Protein AF-A0A0B1T1C2-F1 (afdb_monomer_lite)

Radius of gyration: 18.58 Å; chains: 1; bounding box: 40×43×43 Å

Foldseek 3Di:
DFDAPVQAQPFDWDDDPNDTDTFWGWHDKPDHPDPPDPDIDTDTDGVVVCVVVVCVVVVPDPVVVVVPPPPVVVVVVVVVVVVVVVPDD

Sequence (89 aa):
MNFFQGDSGGPLFYSSDGIFTLLGITSSTSDACTKSSTGGESYFIDVRANLDWICDETGTDFFYKFTSLPGVMLERIQKKRKQKETNVP

Organism: Oesophagostomum dentatum (NCBI:txid61180)

InterPro domains:
  IPR001254 Serine proteases, trypsin domain [PF00089] (4-54)
  IPR009003 Peptidase S1, PA clan [SSF50494] (2-60)

pLDDT: mean 74.26, std 17.13, range [44.25, 96.19]

Secondary structure (DSSP, 8-state):
-PPPGGGTT-EEEEEETTEEEEEEEEEEESS-S-TT-TT--EEEEEGGGGHHHHHHHHT--THHHHTTS-THHHHHHHHHHHHHHTT--

Structure (mmCIF, N/CA/C/O backbone):
data_AF-A0A0B1T1C2-F1
#
_entry.id   AF-A0A0B1T1C2-F1
#
loop_
_atom_site.group_PDB
_atom_site.id
_atom_site.type_symbol
_atom_site.label_atom_id
_atom_site.label_alt_id
_atom_site.label_comp_id
_atom_site.label_asym_id
_atom_site.label_entity_id
_atom_site.label_seq_id
_atom_site.pdbx_PDB_ins_code
_atom_site.Cartn_x
_atom_site.Cartn_y
_atom_site.Cartn_z
_atom_site.occupancy
_atom_site.B_iso_or_equiv
_atom_site.auth_seq_id
_atom_site.auth_comp_id
_atom_site.auth_asym_id
_atom_site.auth_atom_id
_atom_site.pdbx_PDB_model_num
ATOM 1 N N . MET A 1 1 ? 3.128 0.407 -16.172 1.00 48.94 1 MET A N 1
ATOM 2 C CA . MET A 1 1 ? 3.986 1.114 -15.201 1.00 48.94 1 MET A CA 1
ATOM 3 C C . MET A 1 1 ? 5.022 0.098 -14.787 1.00 48.94 1 MET A C 1
ATOM 5 O O . MET A 1 1 ? 4.627 -0.913 -14.227 1.00 48.94 1 MET A O 1
ATOM 9 N N . ASN A 1 2 ? 6.276 0.292 -15.186 1.00 57.12 2 ASN A N 1
ATOM 10 C CA . ASN A 1 2 ? 7.330 -0.687 -14.931 1.00 57.12 2 ASN A CA 1
ATOM 11 C C . ASN A 1 2 ? 8.112 -0.205 -13.711 1.00 57.12 2 ASN A C 1
ATOM 13 O O . ASN A 1 2 ? 8.564 0.939 -13.703 1.00 57.12 2 ASN A O 1
ATOM 17 N N . PHE A 1 3 ? 8.210 -1.053 -12.691 1.00 63.12 3 PHE A N 1
ATOM 18 C CA . PHE A 1 3 ? 8.968 -0.782 -11.472 1.00 63.12 3 PHE A CA 1
ATOM 19 C C . PHE A 1 3 ? 10.413 -1.246 -11.657 1.00 63.12 3 PHE A C 1
ATOM 21 O O . PHE A 1 3 ? 10.665 -2.264 -12.308 1.00 63.12 3 PHE A O 1
ATOM 28 N N . PHE A 1 4 ? 11.363 -0.497 -11.109 1.00 70.38 4 PHE A N 1
ATOM 29 C CA . PHE A 1 4 ? 12.789 -0.807 -11.190 1.00 70.38 4 PHE A CA 1
ATOM 30 C C . PHE A 1 4 ? 13.301 -1.403 -9.874 1.00 70.38 4 PHE A C 1
ATOM 32 O O . PHE A 1 4 ? 12.621 -1.372 -8.853 1.00 70.38 4 PHE A O 1
ATOM 39 N N . GLN A 1 5 ? 14.536 -1.919 -9.868 1.00 72.69 5 GLN A N 1
ATOM 40 C CA . GLN A 1 5 ? 15.147 -2.492 -8.655 1.00 72.69 5 GLN A CA 1
ATOM 41 C C . GLN A 1 5 ? 15.154 -1.533 -7.454 1.00 72.69 5 GLN A C 1
ATOM 43 O O . GLN A 1 5 ? 15.019 -1.985 -6.321 1.00 72.69 5 GLN A O 1
ATOM 48 N N . GLY A 1 6 ? 15.265 -0.222 -7.693 1.00 78.69 6 GLY A N 1
ATOM 49 C CA . GLY A 1 6 ? 15.210 0.793 -6.637 1.00 78.69 6 GLY A CA 1
ATOM 50 C C . GLY A 1 6 ? 13.833 0.966 -5.985 1.00 78.69 6 GLY A C 1
ATOM 51 O O . GLY A 1 6 ? 13.761 1.527 -4.898 1.00 78.69 6 GLY A O 1
ATOM 52 N N . ASP A 1 7 ? 12.765 0.462 -6.607 1.00 82.62 7 ASP A N 1
ATOM 53 C CA . ASP A 1 7 ? 11.395 0.544 -6.087 1.00 82.62 7 ASP A CA 1
ATOM 54 C C . ASP A 1 7 ? 11.025 -0.664 -5.210 1.00 82.62 7 ASP A C 1
ATOM 56 O O . ASP A 1 7 ? 9.921 -0.717 -4.662 1.00 82.62 7 ASP A O 1
ATOM 60 N N . SER A 1 8 ? 11.919 -1.653 -5.085 1.00 87.88 8 SER A N 1
ATOM 61 C CA . SER A 1 8 ? 11.711 -2.825 -4.231 1.00 87.88 8 SER A CA 1
ATOM 62 C C . SER A 1 8 ? 11.467 -2.401 -2.779 1.00 87.88 8 SER A C 1
ATOM 64 O O . SER A 1 8 ? 12.208 -1.597 -2.219 1.00 87.88 8 SER A O 1
ATOM 66 N N . GLY A 1 9 ? 10.426 -2.953 -2.158 1.00 90.94 9 GLY A N 1
ATOM 67 C CA . GLY A 1 9 ? 9.933 -2.545 -0.839 1.00 90.94 9 GLY A CA 1
ATOM 68 C C . GLY A 1 9 ? 8.955 -1.363 -0.866 1.00 90.94 9 GLY A C 1
ATOM 69 O O . GLY A 1 9 ? 8.350 -1.053 0.159 1.00 90.94 9 GLY A O 1
ATOM 70 N N . GLY A 1 10 ? 8.765 -0.715 -2.019 1.00 91.75 10 GLY A N 1
ATOM 71 C CA . GLY A 1 10 ? 7.835 0.398 -2.188 1.00 91.75 10 GLY A CA 1
ATOM 72 C C . GLY A 1 10 ? 6.354 -0.018 -2.148 1.00 91.75 10 GLY A C 1
ATOM 73 O O . GLY A 1 10 ? 6.024 -1.184 -2.375 1.00 91.75 10 GLY A O 1
ATOM 74 N N . PRO A 1 11 ? 5.438 0.927 -1.868 1.00 94.56 11 PRO A N 1
ATOM 75 C CA . PRO A 1 11 ? 4.013 0.642 -1.749 1.00 94.56 11 PRO A CA 1
ATOM 76 C C . PRO A 1 11 ? 3.279 0.616 -3.099 1.00 94.56 11 PRO A C 1
ATOM 78 O O . PRO A 1 11 ? 3.421 1.515 -3.927 1.00 94.56 11 PRO A O 1
ATOM 81 N N . LEU A 1 12 ? 2.382 -0.358 -3.261 1.00 93.75 12 LEU A N 1
ATOM 82 C CA . LEU A 1 12 ? 1.322 -0.354 -4.267 1.00 93.75 12 LEU A CA 1
ATOM 83 C C . LEU A 1 12 ? 0.014 0.122 -3.623 1.00 93.75 12 LEU A C 1
ATOM 85 O O . LEU A 1 12 ? -0.590 -0.597 -2.820 1.00 93.75 12 LEU A O 1
ATOM 89 N N . PHE A 1 13 ? -0.437 1.322 -3.992 1.00 95.06 13 PHE A N 1
ATOM 90 C CA . PHE A 1 13 ? -1.670 1.919 -3.475 1.00 95.06 13 PHE A CA 1
ATOM 91 C C . PHE A 1 13 ? -2.850 1.778 -4.440 1.00 95.06 13 PHE A C 1
ATOM 93 O O . PHE A 1 13 ? -2.713 1.960 -5.648 1.00 95.06 13 PHE A O 1
ATOM 100 N N . TYR A 1 14 ? -4.036 1.562 -3.876 1.00 93.88 14 TYR A N 1
ATOM 101 C CA . TYR A 1 14 ? -5.315 1.847 -4.515 1.00 93.88 14 TYR A CA 1
ATOM 102 C C . TYR A 1 14 ? -5.864 3.168 -3.981 1.00 93.88 14 TYR A C 1
ATOM 104 O O . TYR A 1 14 ? -5.928 3.365 -2.767 1.00 93.88 14 TYR A O 1
ATOM 112 N N . SER A 1 15 ? -6.248 4.072 -4.880 1.00 95.50 15 SER A N 1
ATOM 113 C CA . SER A 1 15 ? -6.798 5.379 -4.520 1.00 95.50 15 SER A CA 1
ATOM 114 C C . SER A 1 15 ? -8.286 5.439 -4.853 1.00 95.50 15 SER A C 1
ATOM 116 O O . SER A 1 15 ? -8.672 5.165 -5.987 1.00 95.50 15 SER A O 1
ATOM 118 N N . SER A 1 16 ? -9.109 5.804 -3.870 1.00 94.62 16 SER A N 1
ATOM 119 C CA . SER A 1 16 ? -10.539 6.097 -4.036 1.00 94.62 16 SER A CA 1
ATOM 120 C C . SER A 1 1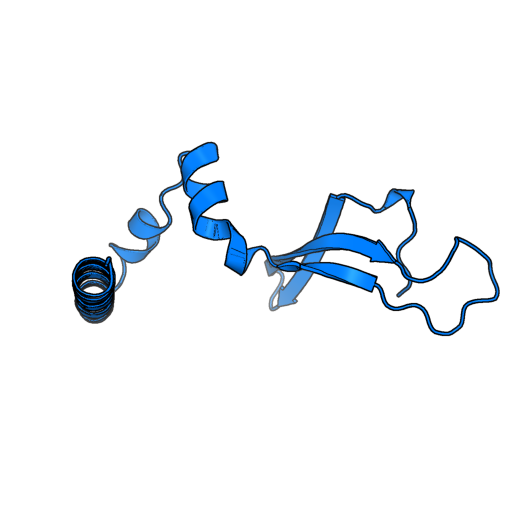6 ? -10.922 7.221 -3.087 1.00 94.62 16 SER A C 1
ATOM 122 O O . SER A 1 16 ? -10.543 7.183 -1.918 1.00 94.62 16 SER A O 1
ATOM 124 N N . ASP A 1 17 ? -11.647 8.223 -3.583 1.00 94.56 17 ASP A N 1
ATOM 125 C CA . ASP A 1 17 ? -12.196 9.321 -2.769 1.00 94.56 17 ASP A CA 1
ATOM 126 C C . ASP A 1 17 ? -11.146 10.058 -1.913 1.00 94.56 17 ASP A C 1
ATOM 128 O O . ASP A 1 17 ? -11.400 10.465 -0.782 1.00 94.56 17 ASP A O 1
ATOM 132 N N . GLY A 1 18 ? -9.926 10.202 -2.442 1.00 93.25 18 GLY A N 1
ATOM 133 C CA . GLY A 1 18 ? -8.805 10.841 -1.742 1.00 93.25 18 GLY A CA 1
ATOM 134 C C . GLY A 1 18 ? -8.134 9.974 -0.670 1.00 93.25 18 GLY A C 1
ATOM 135 O O . GLY A 1 18 ? -7.179 10.421 -0.037 1.00 93.25 18 GLY A O 1
ATOM 136 N N . ILE A 1 19 ? -8.583 8.732 -0.480 1.00 94.69 19 ILE A N 1
ATOM 137 C CA . ILE A 1 19 ? -7.986 7.763 0.440 1.00 94.69 19 ILE A CA 1
ATOM 138 C C . ILE A 1 19 ? -7.049 6.841 -0.340 1.00 94.69 19 ILE A C 1
ATOM 140 O O . ILE A 1 19 ? -7.440 6.234 -1.337 1.00 94.69 19 ILE A O 1
ATOM 144 N N . PHE A 1 20 ? -5.817 6.695 0.148 1.00 94.69 20 PHE A N 1
ATOM 145 C CA . PHE A 1 20 ? -4.828 5.759 -0.386 1.00 94.69 20 PHE A CA 1
ATOM 146 C C . PHE A 1 20 ? -4.775 4.509 0.491 1.00 94.69 20 PHE A C 1
ATOM 148 O O . PHE A 1 20 ? -4.350 4.556 1.643 1.00 94.69 20 PHE A O 1
ATOM 155 N N . THR A 1 21 ? -5.218 3.383 -0.057 1.00 94.69 21 THR A N 1
ATOM 156 C CA . THR A 1 21 ? -5.194 2.076 0.606 1.00 94.69 21 THR A CA 1
ATOM 157 C C . THR A 1 21 ? -4.001 1.275 0.105 1.00 94.69 21 THR A C 1
ATOM 159 O O . THR A 1 21 ? -3.872 1.050 -1.097 1.00 94.69 21 THR A O 1
ATOM 162 N N . LEU A 1 22 ? -3.128 0.835 1.012 1.00 95.12 22 LEU A N 1
ATOM 163 C CA . LEU A 1 22 ? -1.984 -0.012 0.6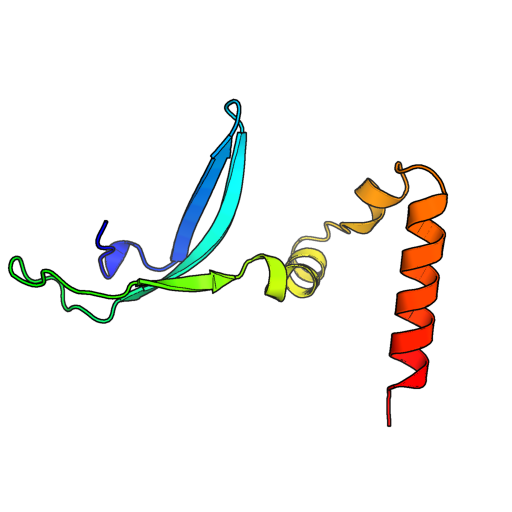76 1.00 95.12 22 LEU A CA 1
ATOM 164 C C . LEU A 1 22 ? -2.456 -1.438 0.366 1.00 95.12 22 LEU A C 1
ATOM 166 O O . LEU A 1 22 ? -3.054 -2.087 1.222 1.00 95.12 22 LEU A O 1
ATOM 170 N N . LEU A 1 23 ? -2.189 -1.922 -0.848 1.00 95.25 23 LEU A N 1
ATOM 171 C CA . LEU A 1 23 ? -2.572 -3.267 -1.287 1.00 95.25 23 LEU A CA 1
ATOM 172 C C . LEU A 1 23 ? -1.387 -4.224 -1.381 1.00 95.25 23 LEU A C 1
ATOM 174 O O . LEU A 1 23 ? -1.536 -5.408 -1.083 1.00 95.25 23 LEU A O 1
ATOM 178 N N . GLY A 1 24 ? -0.225 -3.727 -1.800 1.00 95.56 24 GLY A N 1
ATOM 179 C CA . GLY A 1 24 ? 0.937 -4.573 -2.032 1.00 95.56 24 GLY A CA 1
ATOM 180 C C . GLY A 1 24 ? 2.259 -3.887 -1.732 1.00 95.56 24 GLY A C 1
ATOM 181 O O . GLY A 1 24 ? 2.328 -2.662 -1.656 1.00 95.56 24 GLY A O 1
ATOM 182 N N . ILE A 1 25 ? 3.301 -4.697 -1.584 1.00 95.75 25 ILE A N 1
ATOM 183 C CA . ILE A 1 25 ? 4.692 -4.254 -1.465 1.00 95.75 25 ILE A CA 1
ATOM 184 C C . ILE A 1 25 ? 5.453 -4.752 -2.690 1.00 95.75 25 ILE A C 1
ATOM 186 O O . ILE A 1 25 ? 5.433 -5.951 -2.975 1.00 95.75 25 ILE A O 1
ATOM 190 N N . THR A 1 26 ? 6.104 -3.852 -3.423 1.00 92.75 26 THR A N 1
ATOM 191 C CA . THR A 1 26 ? 6.906 -4.190 -4.606 1.00 92.75 26 THR A CA 1
ATOM 192 C C . THR A 1 26 ? 7.998 -5.182 -4.220 1.00 92.75 26 THR A C 1
ATOM 194 O O . THR A 1 26 ? 8.767 -4.919 -3.298 1.00 92.75 26 THR A O 1
ATOM 197 N N . SER A 1 27 ? 8.078 -6.317 -4.915 1.00 89.25 27 SER A N 1
ATOM 198 C CA . SER A 1 27 ? 9.065 -7.361 -4.620 1.00 89.25 27 SER A CA 1
ATOM 199 C C . SER A 1 27 ? 10.077 -7.513 -5.745 1.00 89.25 27 SER A C 1
ATOM 201 O O . SER A 1 27 ? 11.278 -7.376 -5.530 1.00 89.25 27 SER A O 1
ATOM 203 N N . SER A 1 28 ? 9.602 -7.779 -6.957 1.00 84.38 28 SER A N 1
ATOM 204 C CA . SER A 1 28 ? 10.468 -8.034 -8.100 1.00 84.38 28 SER A CA 1
ATOM 205 C C . SER A 1 28 ? 9.777 -7.658 -9.402 1.00 84.38 28 SER A C 1
ATOM 207 O O . SER A 1 28 ? 8.568 -7.440 -9.463 1.00 84.38 28 SER A O 1
ATOM 209 N N . THR A 1 29 ? 10.571 -7.571 -10.458 1.00 79.62 29 THR A N 1
ATOM 210 C CA . THR A 1 29 ? 10.108 -7.385 -11.829 1.00 79.62 29 THR A CA 1
ATOM 211 C C . THR A 1 29 ? 10.786 -8.437 -12.696 1.00 79.62 29 THR A C 1
ATOM 213 O O . THR A 1 29 ? 11.936 -8.802 -12.434 1.00 79.62 29 THR A O 1
ATOM 216 N N . SER A 1 30 ? 10.082 -8.953 -13.702 1.00 74.00 30 SER A N 1
ATOM 217 C CA . SER A 1 30 ? 10.659 -9.891 -14.671 1.00 74.00 30 SER A CA 1
ATOM 218 C C . SER A 1 30 ? 11.672 -9.221 -15.605 1.00 74.00 30 SER A C 1
ATOM 220 O O . SER A 1 30 ? 12.477 -9.908 -16.230 1.00 74.00 30 SER A O 1
ATOM 222 N N . ASP A 1 31 ? 11.646 -7.889 -15.697 1.00 69.88 31 ASP A N 1
ATOM 223 C CA . ASP A 1 31 ? 12.470 -7.125 -16.626 1.00 69.88 31 ASP A CA 1
ATOM 224 C C . ASP A 1 31 ? 13.689 -6.495 -15.948 1.00 69.88 31 ASP A C 1
ATOM 226 O O . ASP A 1 31 ? 13.583 -5.772 -14.955 1.00 69.88 31 ASP A O 1
ATOM 230 N N . ALA A 1 32 ? 14.865 -6.682 -16.550 1.00 60.75 32 ALA A N 1
ATOM 231 C CA . ALA A 1 32 ? 16.041 -5.889 -16.212 1.00 60.75 32 ALA A CA 1
ATOM 232 C C . ALA A 1 32 ? 15.831 -4.435 -16.666 1.00 60.75 32 ALA A C 1
ATOM 234 O O . ALA A 1 32 ? 15.327 -4.227 -17.769 1.00 60.75 32 ALA A O 1
ATOM 235 N N . CYS A 1 33 ? 16.256 -3.454 -15.852 1.00 62.91 33 CYS A N 1
ATOM 236 C CA . CYS A 1 33 ? 16.191 -1.999 -16.087 1.00 62.91 33 CYS A CA 1
ATOM 237 C C . CYS A 1 33 ? 16.797 -1.564 -17.442 1.00 62.91 33 CYS A C 1
ATOM 239 O O . CYS A 1 33 ? 17.861 -0.949 -17.505 1.00 62.91 33 CYS A O 1
ATOM 241 N N . THR A 1 34 ? 16.141 -1.881 -18.551 1.00 59.03 34 THR A N 1
ATOM 242 C CA . THR A 1 34 ? 16.613 -1.649 -19.912 1.00 59.03 34 THR A CA 1
ATOM 243 C C . THR A 1 34 ? 15.458 -1.078 -20.717 1.00 59.03 34 THR A C 1
ATOM 245 O O . THR A 1 34 ? 14.330 -1.553 -20.654 1.00 59.03 34 THR A O 1
ATOM 248 N N . LYS A 1 35 ? 15.730 0.001 -21.456 1.00 56.44 35 LYS A N 1
ATOM 249 C CA . LYS A 1 35 ? 14.722 0.865 -22.101 1.00 56.44 35 LYS A CA 1
ATOM 250 C C . LYS A 1 35 ? 13.797 0.168 -23.120 1.00 56.44 35 LYS A C 1
ATOM 252 O O . LYS A 1 35 ? 12.897 0.823 -23.631 1.00 56.44 35 LYS A O 1
ATOM 257 N N . SER A 1 36 ? 14.010 -1.111 -23.428 1.00 55.47 36 SER A N 1
ATOM 258 C CA . SER A 1 36 ? 13.308 -1.843 -24.492 1.00 55.47 36 SER A CA 1
ATOM 259 C C . SER A 1 36 ? 12.303 -2.889 -24.015 1.00 55.47 36 SER A C 1
ATOM 261 O O . SER A 1 36 ? 11.714 -3.562 -24.856 1.00 55.47 36 SER A O 1
ATOM 263 N N . SER A 1 37 ? 12.081 -3.055 -22.713 1.00 55.53 37 SER A N 1
ATOM 264 C CA . SER A 1 37 ? 11.209 -4.122 -22.230 1.00 55.53 37 SER A CA 1
ATOM 265 C C . SER A 1 37 ? 9.736 -3.675 -22.176 1.00 55.53 37 SER A C 1
ATOM 267 O O . SER A 1 37 ? 9.197 -3.178 -21.186 1.00 55.53 37 SER A O 1
ATOM 269 N N . THR A 1 38 ? 9.057 -3.795 -23.316 1.00 53.81 38 THR A N 1
ATOM 270 C CA . THR A 1 38 ? 7.601 -3.628 -23.426 1.00 53.81 38 THR A CA 1
ATOM 271 C C . THR A 1 38 ? 6.918 -4.950 -23.074 1.00 53.81 38 THR A C 1
ATOM 273 O O . THR A 1 38 ? 6.448 -5.652 -23.967 1.00 53.81 38 THR A O 1
ATOM 276 N N . GLY A 1 39 ? 6.923 -5.348 -21.798 1.00 60.75 39 GLY A N 1
ATOM 277 C CA . GLY A 1 39 ? 6.298 -6.622 -21.412 1.00 60.75 39 GLY A CA 1
ATOM 278 C C . GLY A 1 39 ? 6.507 -7.126 -19.986 1.00 60.75 39 GLY A C 1
ATOM 279 O O . GLY A 1 39 ? 5.937 -8.160 -19.661 1.00 60.75 39 GLY A O 1
ATOM 280 N N . GLY A 1 40 ? 7.284 -6.443 -19.147 1.00 69.06 40 GLY A N 1
ATOM 281 C CA . GLY A 1 40 ? 7.588 -6.930 -17.806 1.00 69.06 40 GLY A CA 1
ATOM 282 C C . GLY A 1 40 ? 6.391 -7.070 -16.888 1.00 69.06 40 GLY A C 1
ATOM 283 O O . GLY A 1 40 ? 5.576 -6.156 -16.744 1.00 69.06 40 GLY A O 1
ATOM 284 N N . GLU A 1 41 ? 6.346 -8.201 -16.198 1.00 79.62 41 GLU A N 1
ATOM 285 C CA . GLU A 1 41 ? 5.464 -8.422 -15.068 1.00 79.62 41 GLU A CA 1
ATOM 286 C C . GLU A 1 41 ? 6.126 -7.871 -13.805 1.00 79.62 41 GLU A C 1
ATOM 288 O O . GLU A 1 41 ? 7.310 -8.088 -13.544 1.00 79.62 41 GLU A O 1
ATOM 293 N N . SER A 1 42 ? 5.355 -7.134 -13.011 1.00 82.50 42 SER A N 1
ATOM 294 C CA . SER A 1 42 ? 5.771 -6.693 -11.680 1.00 82.50 42 SER A CA 1
ATOM 295 C C . SER A 1 42 ? 5.048 -7.528 -10.637 1.00 82.50 42 SER A C 1
ATOM 297 O O . SER A 1 42 ? 3.826 -7.681 -10.692 1.00 82.50 42 SER A O 1
ATOM 299 N N . TYR A 1 43 ? 5.805 -8.048 -9.681 1.00 88.56 43 TYR A N 1
ATOM 300 C CA . TYR A 1 43 ? 5.301 -8.898 -8.617 1.00 88.56 43 TYR A CA 1
ATOM 301 C C . TYR A 1 43 ? 5.272 -8.132 -7.298 1.00 88.56 43 TYR A C 1
ATOM 303 O O . TYR A 1 43 ? 6.207 -7.406 -6.941 1.00 88.56 43 TYR A O 1
ATOM 311 N N . PHE A 1 44 ? 4.189 -8.335 -6.553 1.00 93.31 44 PHE A N 1
ATOM 312 C CA . PHE A 1 44 ? 3.929 -7.665 -5.287 1.00 93.31 44 PHE A CA 1
ATOM 313 C C . PHE A 1 44 ? 3.578 -8.691 -4.219 1.00 93.31 44 PHE A C 1
ATOM 315 O O . PHE A 1 44 ? 2.852 -9.650 -4.485 1.00 93.31 44 PHE A O 1
ATOM 322 N N . ILE A 1 45 ? 4.044 -8.456 -2.996 1.00 96.19 45 ILE A N 1
ATOM 323 C CA . ILE A 1 45 ? 3.546 -9.172 -1.823 1.00 96.19 45 ILE A CA 1
ATOM 324 C C . ILE A 1 45 ? 2.183 -8.594 -1.455 1.00 96.19 45 ILE A C 1
ATOM 326 O O . ILE A 1 45 ? 2.072 -7.388 -1.247 1.00 96.19 45 ILE A O 1
ATOM 330 N N . ASP A 1 46 ? 1.157 -9.442 -1.359 1.00 94.94 46 ASP A N 1
ATOM 331 C CA . ASP A 1 46 ? -0.179 -9.033 -0.919 1.00 94.94 46 ASP A CA 1
ATOM 332 C C . ASP A 1 46 ? -0.169 -8.713 0.583 1.00 94.94 46 ASP A C 1
ATOM 334 O O . ASP A 1 46 ? 0.058 -9.590 1.425 1.00 94.94 46 ASP A O 1
ATOM 338 N N . VAL A 1 47 ? -0.449 -7.456 0.933 1.00 95.12 47 VAL A N 1
ATOM 339 C CA . VAL A 1 47 ? -0.488 -7.008 2.334 1.00 95.12 47 VAL A CA 1
ATOM 340 C C . VAL A 1 47 ? -1.586 -7.731 3.111 1.00 95.12 47 VAL A C 1
ATOM 342 O O . VAL A 1 47 ? -1.404 -8.043 4.286 1.00 95.12 47 VAL A O 1
ATOM 345 N N . ARG A 1 48 ? -2.704 -8.081 2.464 1.00 91.38 48 ARG A N 1
ATOM 346 C CA . ARG A 1 48 ? -3.848 -8.744 3.113 1.00 91.38 48 ARG A CA 1
ATOM 347 C C . ARG A 1 48 ? -3.495 -10.140 3.613 1.00 91.38 48 ARG A C 1
ATOM 349 O O . ARG A 1 48 ? -4.037 -10.574 4.623 1.00 91.38 48 ARG A O 1
ATOM 356 N N . ALA A 1 49 ? -2.581 -10.821 2.923 1.00 93.50 49 ALA A N 1
ATOM 357 C CA . ALA A 1 49 ? -2.098 -12.140 3.317 1.00 93.50 49 ALA A CA 1
ATOM 358 C C . ALA A 1 49 ? -1.172 -12.096 4.546 1.00 93.50 49 ALA A C 1
ATOM 360 O O . ALA A 1 49 ? -0.945 -13.130 5.164 1.00 93.50 49 ALA A O 1
ATOM 361 N N . ASN A 1 50 ? -0.663 -10.914 4.908 1.00 93.19 50 ASN A N 1
ATOM 362 C CA . ASN A 1 50 ? 0.313 -10.718 5.980 1.00 93.19 50 ASN A CA 1
ATOM 363 C C . ASN A 1 50 ? -0.237 -9.873 7.141 1.00 93.19 50 ASN A C 1
ATOM 365 O O . ASN A 1 50 ? 0.531 -9.445 7.997 1.00 93.19 50 ASN A O 1
ATOM 369 N N . LEU A 1 51 ? -1.553 -9.619 7.187 1.00 88.62 51 LEU A N 1
ATOM 370 C CA . LEU A 1 51 ? -2.151 -8.774 8.226 1.00 88.62 51 LEU A CA 1
ATOM 371 C C . LEU A 1 51 ? -1.926 -9.323 9.632 1.00 88.62 51 LEU A C 1
ATOM 373 O O . LEU A 1 51 ? -1.643 -8.526 10.514 1.00 88.62 51 LEU A O 1
ATOM 377 N N . ASP A 1 52 ? -2.004 -10.641 9.832 1.00 87.56 52 ASP A N 1
ATOM 378 C CA . ASP A 1 52 ? -1.762 -11.258 11.143 1.00 87.56 52 ASP A CA 1
ATOM 379 C C . ASP A 1 52 ? -0.345 -10.919 11.647 1.00 87.56 52 ASP A C 1
ATOM 381 O O . ASP A 1 52 ? -0.198 -10.340 12.719 1.00 87.56 52 ASP A O 1
ATOM 385 N N . TRP A 1 53 ? 0.684 -11.157 10.820 1.00 91.56 53 TRP A N 1
ATOM 386 C CA . TRP A 1 53 ? 2.074 -10.810 11.147 1.00 91.56 53 TRP A CA 1
ATOM 387 C C . TRP A 1 53 ? 2.259 -9.308 11.395 1.00 91.56 53 TRP A C 1
ATOM 389 O O . TRP A 1 53 ? 2.886 -8.917 12.373 1.00 91.56 53 TRP A O 1
ATOM 399 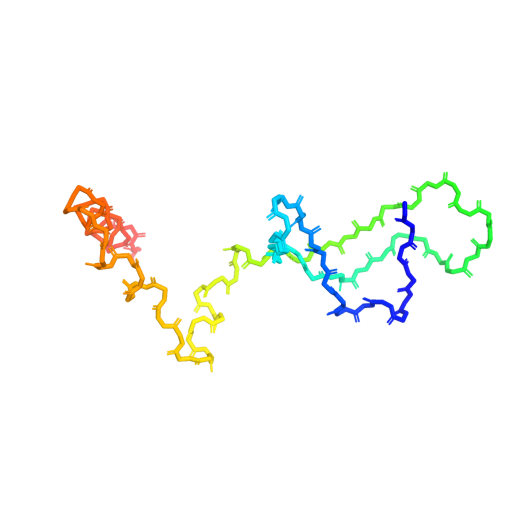N N . ILE A 1 54 ? 1.677 -8.452 10.547 1.00 89.81 54 ILE A N 1
ATOM 400 C CA . ILE A 1 54 ? 1.748 -6.996 10.736 1.00 89.81 54 ILE A CA 1
ATOM 401 C C . ILE A 1 54 ? 1.131 -6.604 12.084 1.00 89.81 54 ILE A C 1
ATOM 403 O O . ILE A 1 54 ? 1.720 -5.802 12.800 1.00 89.81 54 ILE A O 1
ATOM 407 N N . CYS A 1 55 ? -0.026 -7.168 12.445 1.00 87.25 55 CYS A N 1
ATOM 408 C CA . CYS A 1 55 ? -0.686 -6.883 13.721 1.00 87.25 55 CYS A CA 1
ATOM 409 C C . CYS A 1 55 ? 0.187 -7.284 14.913 1.00 87.25 55 CYS A C 1
ATOM 411 O O . CYS A 1 55 ? 0.291 -6.509 15.866 1.00 87.25 55 CYS A O 1
ATOM 413 N N . ASP A 1 56 ? 0.808 -8.463 14.839 1.00 88.62 56 ASP A N 1
ATOM 414 C CA . ASP A 1 56 ? 1.673 -8.996 15.891 1.00 88.62 56 ASP A CA 1
ATOM 415 C C . ASP A 1 56 ? 2.916 -8.113 16.099 1.00 88.62 56 ASP A C 1
ATOM 417 O O . ASP A 1 56 ? 3.247 -7.775 17.235 1.00 88.62 56 ASP A O 1
ATOM 421 N N . GLU A 1 57 ? 3.565 -7.670 15.017 1.00 92.69 57 GLU A N 1
ATOM 422 C CA . GLU A 1 57 ? 4.784 -6.848 15.087 1.00 92.69 57 GLU A CA 1
ATOM 423 C C . GLU A 1 57 ? 4.518 -5.399 15.503 1.00 92.69 57 GLU A C 1
ATOM 425 O O . GLU A 1 57 ? 5.313 -4.787 16.218 1.00 92.69 57 GLU A O 1
ATOM 430 N N . THR A 1 58 ? 3.412 -4.808 15.049 1.00 88.75 58 THR A N 1
ATOM 431 C CA . THR A 1 58 ? 3.124 -3.393 15.324 1.00 88.75 58 THR A CA 1
ATOM 432 C C . THR A 1 58 ? 2.249 -3.195 16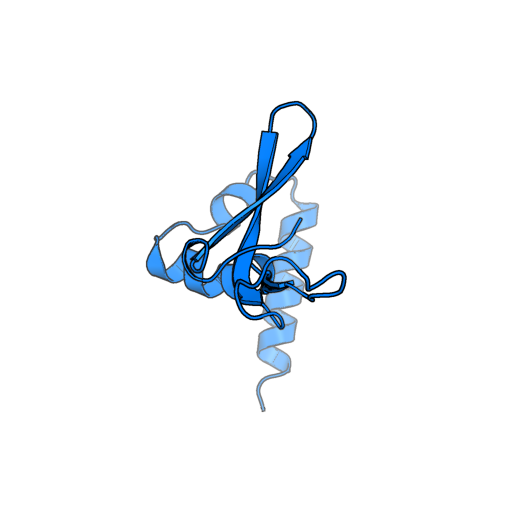.560 1.00 88.75 58 THR A C 1
ATOM 434 O O . THR A 1 58 ? 1.977 -2.055 16.936 1.00 88.75 58 THR A O 1
ATOM 437 N N . GLY A 1 59 ? 1.750 -4.277 17.166 1.00 83.12 59 GLY A N 1
ATOM 438 C CA . GLY A 1 59 ? 0.795 -4.226 18.272 1.00 83.12 59 GLY A CA 1
ATOM 439 C C . GLY A 1 59 ? -0.552 -3.599 17.893 1.00 83.12 59 GLY A C 1
ATOM 440 O O . GLY A 1 59 ? -1.304 -3.180 18.775 1.00 83.12 59 GLY A O 1
ATOM 441 N N . THR A 1 60 ? -0.867 -3.502 16.593 1.00 73.38 60 THR A N 1
ATOM 442 C CA . THR A 1 60 ? -2.163 -2.989 16.125 1.00 73.38 60 THR A CA 1
ATOM 443 C C . THR A 1 60 ? -3.093 -4.160 15.920 1.00 73.38 60 THR A C 1
ATOM 445 O O . THR A 1 60 ? -3.100 -4.789 14.870 1.00 73.38 60 THR A O 1
ATOM 448 N N . ASP A 1 61 ? -3.912 -4.447 16.917 1.00 65.81 61 ASP A N 1
ATOM 449 C CA . ASP A 1 61 ? -4.911 -5.491 16.787 1.00 65.81 61 ASP A CA 1
ATOM 450 C C . ASP A 1 61 ? -6.080 -4.983 15.916 1.00 65.81 61 ASP A C 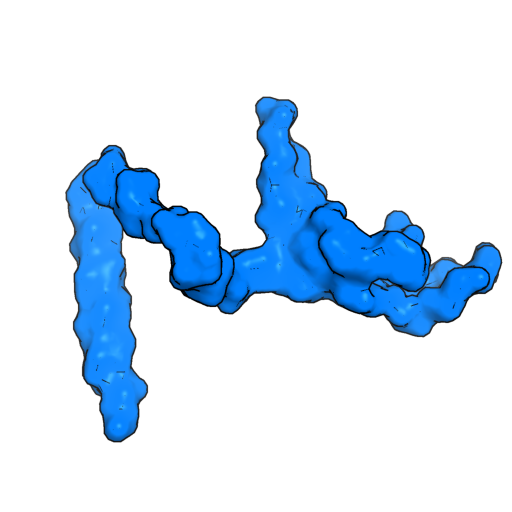1
ATOM 452 O O . ASP A 1 61 ? -6.886 -4.143 16.335 1.00 65.81 61 ASP A O 1
ATOM 456 N N . PHE A 1 62 ? -6.181 -5.476 14.672 1.00 57.28 62 PHE A N 1
ATOM 457 C CA . PHE A 1 62 ? -7.281 -5.158 13.744 1.00 57.28 62 PHE A CA 1
ATOM 458 C C . PHE A 1 62 ? -8.660 -5.452 14.359 1.00 57.28 62 PHE A C 1
ATOM 460 O O . PHE A 1 62 ? -9.669 -4.858 13.956 1.00 57.28 62 PHE A O 1
ATOM 467 N N . PHE A 1 63 ? -8.716 -6.330 15.365 1.00 52.16 63 PHE A N 1
ATOM 468 C CA . PHE A 1 63 ? -9.941 -6.657 16.078 1.00 52.16 63 PHE A CA 1
ATOM 469 C C . PHE A 1 63 ? -10.502 -5.469 16.866 1.00 52.16 63 PHE A C 1
ATOM 471 O O . PHE A 1 63 ? -11.724 -5.361 16.959 1.00 52.16 63 PHE A O 1
ATOM 478 N N . TYR A 1 64 ? -9.685 -4.515 17.329 1.00 46.16 64 TYR A N 1
ATOM 479 C CA . TYR A 1 64 ? -10.190 -3.334 18.048 1.00 46.16 64 TYR A CA 1
ATOM 480 C C . TYR A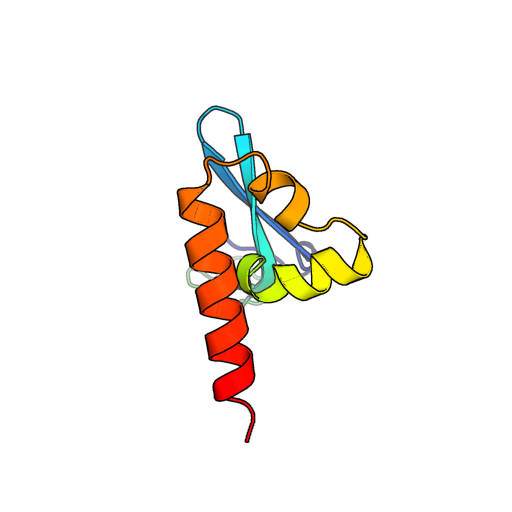 1 64 ? -10.984 -2.362 17.164 1.00 46.16 64 TYR A C 1
ATOM 482 O O . TYR A 1 64 ? -11.794 -1.590 17.674 1.00 46.16 64 TYR A O 1
ATOM 490 N N . LYS A 1 65 ? -10.822 -2.418 15.835 1.00 48.16 65 LYS A N 1
ATOM 491 C CA . LYS A 1 65 ? -11.655 -1.643 14.898 1.00 48.16 65 LYS A CA 1
ATOM 492 C C . LYS A 1 65 ? -12.909 -2.405 14.447 1.00 48.16 65 LYS A C 1
ATOM 494 O O . LYS A 1 65 ? -13.835 -1.795 13.925 1.00 48.16 65 LYS A O 1
ATOM 499 N N . PHE A 1 66 ? -12.955 -3.721 14.672 1.00 47.06 66 PHE A N 1
ATOM 500 C CA . PHE A 1 66 ? -14.109 -4.584 14.391 1.00 47.06 66 PHE A CA 1
ATOM 501 C C . PHE A 1 66 ? -15.025 -4.785 15.607 1.00 47.06 66 PHE A C 1
ATOM 503 O O . PHE A 1 66 ? -16.206 -5.063 15.423 1.00 47.06 66 PHE A O 1
ATOM 510 N N . THR A 1 67 ? -14.543 -4.602 16.839 1.00 44.25 67 THR A N 1
ATOM 511 C CA . THR A 1 67 ? -15.395 -4.575 18.045 1.00 44.25 67 THR A CA 1
ATOM 512 C C . THR A 1 67 ? -16.280 -3.331 18.129 1.00 44.25 67 THR A C 1
ATOM 514 O O . THR A 1 67 ? -17.258 -3.347 18.871 1.00 44.25 67 THR A O 1
ATOM 517 N N . SER A 1 68 ? -16.005 -2.282 17.341 1.00 47.50 68 SER A N 1
ATOM 518 C CA . SER A 1 68 ? -16.944 -1.167 17.144 1.00 47.50 68 SER A CA 1
ATOM 519 C C . SER A 1 68 ? -17.984 -1.423 16.042 1.00 47.50 68 SER A C 1
ATOM 521 O O . SER A 1 68 ? -18.860 -0.584 15.826 1.00 47.50 68 SER A O 1
ATOM 523 N N . LEU A 1 69 ? -17.928 -2.568 15.346 1.00 53.47 69 LEU A N 1
ATOM 524 C CA . LEU A 1 69 ? -18.931 -2.934 14.348 1.00 53.47 69 LEU A CA 1
ATOM 525 C C . LEU A 1 69 ? -20.142 -3.620 15.000 1.00 53.47 69 LEU A C 1
ATOM 527 O O . LEU A 1 69 ? -19.999 -4.334 15.995 1.00 53.47 69 LEU A O 1
ATOM 531 N N . PRO A 1 70 ? -21.347 -3.448 14.425 1.00 55.25 70 PRO A N 1
ATOM 532 C CA . PRO A 1 70 ? -22.571 -4.055 14.938 1.00 55.25 70 PRO A CA 1
ATOM 533 C C . PRO A 1 70 ? -22.443 -5.582 15.071 1.00 55.25 70 PRO A C 1
ATOM 535 O O . PRO A 1 70 ? -21.840 -6.249 14.225 1.00 55.25 70 PRO A O 1
ATOM 538 N N . GLY A 1 71 ? -23.047 -6.136 16.131 1.00 55.00 71 GLY A N 1
ATOM 539 C CA . GLY A 1 71 ? -22.787 -7.481 16.678 1.00 55.00 71 GLY A CA 1
ATOM 540 C C . GLY A 1 71 ? -22.844 -8.676 15.712 1.00 55.00 71 GLY A C 1
ATOM 541 O O . GLY A 1 71 ? -22.290 -9.728 16.009 1.00 55.00 71 GLY A O 1
ATOM 542 N N . VAL A 1 72 ? -23.410 -8.518 14.513 1.00 57.69 72 VAL A N 1
ATOM 543 C CA . VAL A 1 72 ? -23.450 -9.549 13.459 1.00 57.69 72 VAL A CA 1
ATOM 544 C C . VAL A 1 72 ? -22.047 -9.949 12.968 1.00 57.69 72 VAL A C 1
ATOM 546 O O . VAL A 1 72 ? -21.842 -11.082 12.525 1.00 57.69 72 VAL A O 1
ATOM 549 N N . MET A 1 73 ? -21.060 -9.048 13.045 1.00 57.62 73 MET A N 1
ATOM 550 C CA . MET A 1 73 ? -19.692 -9.336 12.591 1.00 57.62 73 MET A CA 1
ATOM 551 C C . MET A 1 73 ? -18.877 -10.128 13.630 1.00 57.62 73 MET A C 1
ATOM 553 O O . MET A 1 73 ? -18.067 -10.974 13.246 1.00 57.62 73 MET A O 1
ATOM 557 N N . LEU A 1 74 ? -19.141 -9.927 14.928 1.00 57.09 74 LEU A N 1
ATOM 558 C CA . LEU A 1 74 ? -18.495 -10.665 16.025 1.00 57.09 74 LEU A CA 1
ATOM 559 C C . LEU A 1 74 ? -18.835 -12.161 15.981 1.00 57.09 74 LEU A C 1
ATOM 561 O O . LEU A 1 74 ? -17.947 -13.003 16.112 1.00 57.09 74 LEU A O 1
ATOM 565 N N . GLU A 1 75 ? -20.088 -12.498 15.680 1.00 59.06 75 GLU A N 1
ATOM 566 C CA . GLU A 1 75 ? -20.541 -13.888 15.535 1.00 59.06 75 GLU A CA 1
ATOM 567 C C . GLU A 1 75 ? -19.789 -14.635 14.419 1.00 59.06 75 GLU A C 1
ATOM 569 O O . GLU A 1 75 ? -19.385 -15.793 14.563 1.00 59.06 75 GLU A O 1
ATOM 574 N N . ARG A 1 76 ? -19.520 -13.957 13.295 1.00 60.06 76 ARG A N 1
ATOM 575 C CA . ARG A 1 76 ? -18.771 -14.540 12.168 1.00 60.06 76 ARG A CA 1
ATOM 576 C C . ARG A 1 76 ? -17.306 -14.794 12.520 1.00 60.06 76 ARG A C 1
ATOM 578 O O . ARG A 1 76 ? -16.726 -15.768 12.043 1.00 60.06 76 ARG A O 1
ATOM 585 N N . ILE A 1 77 ? -16.723 -13.945 13.360 1.00 59.12 77 ILE A N 1
ATOM 586 C CA . ILE A 1 77 ? -15.346 -14.067 13.841 1.00 59.12 77 ILE A CA 1
ATOM 587 C C . ILE A 1 77 ? -15.207 -15.243 14.815 1.00 59.12 77 ILE A C 1
ATOM 589 O O . ILE A 1 77 ? -14.313 -16.073 14.648 1.00 59.12 77 ILE A O 1
ATOM 593 N N . GLN A 1 78 ? -16.113 -15.364 15.788 1.00 66.50 78 GLN A N 1
ATOM 594 C CA . GLN A 1 78 ? -16.112 -16.487 16.731 1.00 66.50 78 GLN A CA 1
ATOM 595 C C . GLN A 1 78 ? -16.307 -17.825 16.012 1.00 66.50 78 GLN A C 1
ATOM 597 O O . GLN A 1 78 ? -15.626 -18.806 16.317 1.00 66.50 78 GLN A O 1
ATOM 602 N N . LYS A 1 79 ? -17.167 -17.850 14.987 1.00 62.75 79 LYS A N 1
ATOM 603 C CA . LYS A 1 79 ? -17.362 -19.031 14.142 1.00 62.75 79 LYS A CA 1
ATOM 604 C C . LYS A 1 79 ? -16.085 -19.422 13.394 1.00 62.75 79 LYS A C 1
ATOM 606 O O . LYS A 1 79 ? -15.754 -20.602 13.364 1.00 62.75 79 LYS A O 1
ATOM 611 N N . LYS A 1 80 ? -15.337 -18.451 12.853 1.00 61.75 80 LYS A N 1
ATOM 612 C CA . LYS A 1 80 ? -14.041 -18.708 12.199 1.00 61.75 80 LYS A CA 1
ATOM 613 C C . LYS A 1 80 ? -12.967 -19.197 13.178 1.00 61.75 80 LYS A C 1
ATOM 615 O O . LYS A 1 80 ? -12.201 -20.078 12.803 1.00 61.75 80 LYS A O 1
ATOM 620 N N . ARG A 1 81 ? -12.929 -18.694 14.422 1.00 61.78 81 ARG A N 1
ATOM 621 C CA . ARG A 1 81 ? -12.009 -19.197 15.466 1.00 61.78 81 ARG A CA 1
ATOM 622 C C . ARG A 1 81 ? -12.305 -20.647 15.845 1.00 61.78 81 ARG A C 1
ATOM 624 O O . ARG A 1 81 ? -11.398 -21.467 15.760 1.00 61.78 81 ARG A O 1
ATOM 631 N N . LYS A 1 82 ? -13.571 -20.992 16.113 1.00 60.44 82 LYS A N 1
ATOM 632 C CA . LYS A 1 82 ? -13.968 -22.393 16.356 1.00 60.44 82 LYS A CA 1
ATOM 633 C C . LYS A 1 82 ? -13.605 -23.302 15.188 1.00 60.44 82 LYS A C 1
ATOM 635 O O . LYS A 1 82 ? -13.140 -24.412 15.393 1.00 60.44 82 LYS A O 1
ATOM 640 N N . GLN A 1 83 ? -13.784 -22.823 13.961 1.00 60.34 83 GLN A N 1
ATOM 641 C CA . GLN A 1 83 ? -13.472 -23.611 12.775 1.00 60.34 83 GLN A CA 1
ATOM 642 C C . GLN A 1 83 ? -11.959 -23.793 12.576 1.00 60.34 83 GLN A C 1
ATOM 644 O O . GLN A 1 83 ? -11.538 -24.831 12.078 1.00 60.34 83 GLN A O 1
ATOM 649 N N . LYS A 1 84 ? -11.132 -22.826 12.991 1.00 61.69 84 LYS A N 1
ATOM 650 C CA . LYS A 1 84 ? -9.668 -22.964 13.004 1.00 61.69 84 LYS A CA 1
ATOM 651 C C . LYS A 1 84 ? -9.218 -23.972 14.068 1.00 61.69 84 LYS A C 1
ATOM 653 O O . LYS A 1 84 ? -8.375 -24.801 13.764 1.00 61.69 84 LYS A O 1
ATOM 658 N N . GLU A 1 85 ? -9.833 -23.964 15.251 1.00 60.97 85 GLU A N 1
ATOM 659 C CA . GLU A 1 85 ? -9.555 -24.921 16.339 1.00 60.97 85 GLU A CA 1
ATOM 660 C C . GLU A 1 85 ? -9.958 -26.361 15.990 1.00 60.97 85 GLU A C 1
ATOM 662 O O . GLU A 1 85 ? -9.266 -27.298 16.368 1.00 60.97 85 GLU A O 1
ATOM 667 N N . THR A 1 86 ? -11.032 -26.560 15.221 1.00 57.66 86 THR A N 1
ATOM 668 C CA . THR A 1 86 ? -11.474 -27.903 14.798 1.00 57.66 86 THR A CA 1
ATOM 669 C C . THR A 1 86 ? -10.705 -28.481 13.609 1.00 57.66 86 THR A C 1
ATOM 671 O O . THR A 1 86 ? -10.918 -29.639 13.272 1.00 57.66 86 THR A O 1
ATOM 674 N N . ASN A 1 87 ? -9.874 -27.683 12.930 1.00 55.28 87 ASN A N 1
ATOM 675 C CA . ASN A 1 87 ? -9.111 -28.103 11.745 1.00 55.28 87 ASN A CA 1
ATOM 676 C C . ASN A 1 87 ? -7.597 -28.200 12.012 1.00 55.28 87 ASN A C 1
ATOM 678 O O . ASN A 1 87 ? -6.817 -28.291 11.065 1.00 55.28 87 ASN A O 1
ATOM 682 N N . VAL A 1 88 ? -7.176 -28.167 13.280 1.00 53.50 88 VAL A N 1
ATOM 683 C CA . VAL A 1 88 ? -5.810 -28.537 13.675 1.00 53.50 88 VAL A CA 1
ATOM 684 C C . VAL A 1 88 ? -5.751 -30.073 13.765 1.00 53.50 88 VAL A C 1
ATOM 686 O O . VAL A 1 88 ? -6.573 -30.627 14.497 1.00 53.50 88 VAL A O 1
ATOM 689 N N . PRO A 1 89 ? -4.870 -30.761 13.008 1.00 54.97 89 PRO A N 1
ATOM 690 C CA . PRO A 1 89 ? -4.659 -32.208 13.128 1.00 54.97 89 PRO A CA 1
ATOM 691 C C . PRO A 1 89 ? -4.154 -32.629 14.510 1.00 54.97 89 PRO A C 1
ATOM 693 O O . PRO A 1 89 ? -3.351 -31.866 15.097 1.00 54.97 89 PRO A O 1
#